Protein AF-A0A9D7JEN7-F1 (afdb_monomer)

pLDDT: mean 80.26, std 11.8, range [45.84, 96.88]

Solvent-accessible surface area (backbone atoms only — not comparable to full-atom values): 4396 Å² total; per-residue (Å²): 111,68,71,58,51,54,51,51,52,52,52,52,52,53,52,48,53,52,50,54,53,52,51,50,54,55,50,52,55,60,48,52,56,54,52,55,52,49,59,49,51,56,50,55,52,57,56,62,68,35,92,89,54,78,74,62,43,73,43,97,87,68,50,70,42,61,83,73,65,90,73,77,122

Sequence (73 aa):
MTAILIRLVIFLVIAGVIFLGARRIWRDWKGQFKAVDKARHERDLKERARPDVITLERDKDGKFRPPGDDRRQ

Foldseek 3Di:
DVVVVVVVVVVVVVVVVVCVVVVVVVVVVVVVVVVVVVVVVVVVVVVCPDPPDFAFDQDPVRDTDGPPPVVPD

Radius of gyration: 28.57 Å; Cα contacts (8 Å, |Δi|>4): 20; chains: 1; bounding box: 48×22×84 Å

Secondary structure (DSSP, 8-state):
-HHHHHHHHHHHHHHHHHHHHHHHHHHHHHHHHHHHHHHHHHHHHHHHTSTT-PPPEE-TTS-EE-TTGGG--

Mean predicted aligned error: 12.54 Å

Structure (mmCIF, N/CA/C/O backbone):
data_AF-A0A9D7JEN7-F1
#
_entry.id   AF-A0A9D7JEN7-F1
#
loop_
_atom_site.grou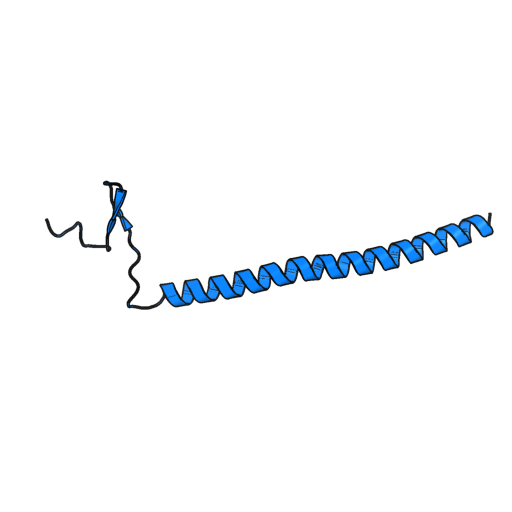p_PDB
_atom_site.id
_atom_site.type_symbol
_atom_site.label_atom_id
_atom_site.label_alt_id
_atom_site.label_comp_id
_atom_site.label_asym_id
_atom_site.label_entity_id
_atom_site.label_seq_id
_atom_site.pdbx_PDB_ins_code
_atom_site.Cartn_x
_atom_site.Cartn_y
_atom_site.Cartn_z
_atom_site.occupancy
_atom_site.B_iso_or_equiv
_atom_site.auth_seq_id
_atom_site.auth_comp_id
_atom_site.auth_asym_id
_atom_site.auth_atom_id
_atom_site.pdbx_PDB_model_num
ATOM 1 N N . MET A 1 1 ? 23.526 1.315 -36.466 1.00 63.78 1 MET A N 1
ATOM 2 C CA . MET A 1 1 ? 22.450 2.244 -36.045 1.00 63.78 1 MET A CA 1
ATOM 3 C C . MET A 1 1 ? 21.140 1.502 -35.767 1.00 63.78 1 MET A C 1
ATOM 5 O O . MET A 1 1 ? 20.672 1.525 -34.638 1.00 63.78 1 MET A O 1
ATOM 9 N N . THR A 1 2 ? 20.589 0.763 -36.735 1.00 85.69 2 THR A N 1
ATOM 10 C CA . THR A 1 2 ? 19.322 0.004 -36.612 1.00 85.69 2 THR A CA 1
ATOM 11 C C . THR A 1 2 ? 19.328 -1.082 -35.528 1.00 85.69 2 THR A C 1
ATOM 13 O O . THR A 1 2 ? 18.396 -1.158 -34.736 1.00 85.69 2 THR A O 1
ATOM 16 N N . ALA A 1 3 ? 20.400 -1.871 -35.407 1.00 85.62 3 ALA A N 1
ATOM 17 C CA . ALA A 1 3 ? 20.509 -2.903 -34.366 1.00 85.62 3 ALA A CA 1
ATOM 18 C C . ALA A 1 3 ? 20.520 -2.336 -32.929 1.00 85.62 3 ALA A C 1
ATOM 20 O O . ALA A 1 3 ? 20.025 -2.970 -31.998 1.00 85.62 3 ALA A O 1
ATOM 21 N N . ILE A 1 4 ? 21.064 -1.128 -32.749 1.00 91.88 4 ILE A N 1
ATOM 22 C CA . ILE A 1 4 ? 21.092 -0.430 -31.455 1.00 91.88 4 ILE A CA 1
ATOM 23 C C . ILE A 1 4 ? 19.690 0.087 -31.112 1.00 91.88 4 ILE A C 1
ATOM 25 O O . ILE A 1 4 ? 19.235 -0.100 -29.987 1.00 91.88 4 ILE A O 1
ATOM 29 N N . LEU A 1 5 ? 18.979 0.652 -32.096 1.00 91.38 5 LEU A N 1
ATOM 30 C CA . LEU A 1 5 ? 17.584 1.080 -31.950 1.00 91.38 5 LEU A CA 1
ATOM 31 C C . LEU A 1 5 ? 16.664 -0.084 -31.561 1.00 91.38 5 LEU A C 1
ATOM 33 O O . LEU A 1 5 ? 15.895 0.043 -30.615 1.00 91.38 5 LEU A O 1
ATOM 37 N N . ILE A 1 6 ? 16.787 -1.236 -32.226 1.00 94.25 6 ILE A N 1
ATOM 38 C CA . ILE A 1 6 ? 15.970 -2.420 -31.916 1.00 94.25 6 ILE A CA 1
ATOM 39 C C . ILE A 1 6 ? 16.235 -2.912 -30.486 1.00 94.25 6 ILE A C 1
ATOM 41 O O . ILE A 1 6 ? 15.290 -3.193 -29.752 1.00 94.25 6 ILE A O 1
ATOM 45 N N . ARG A 1 7 ? 17.500 -2.958 -30.044 1.00 92.50 7 ARG A N 1
ATOM 46 C CA . ARG A 1 7 ? 17.836 -3.316 -28.654 1.00 92.50 7 ARG A CA 1
ATOM 47 C C . ARG A 1 7 ? 17.221 -2.345 -27.647 1.00 92.50 7 ARG A C 1
ATOM 49 O O . ARG A 1 7 ? 16.639 -2.794 -26.666 1.00 92.50 7 ARG A O 1
ATOM 56 N N . LEU A 1 8 ? 17.304 -1.039 -27.900 1.00 95.56 8 LEU A N 1
ATOM 57 C CA . LEU A 1 8 ? 16.708 -0.008 -27.042 1.00 95.56 8 LEU A CA 1
ATOM 58 C C . LEU A 1 8 ? 15.190 -0.165 -26.916 1.00 95.56 8 LEU A C 1
ATOM 60 O O . LEU A 1 8 ? 14.662 -0.099 -25.808 1.00 95.56 8 LEU A O 1
ATOM 64 N N . VAL A 1 9 ? 14.501 -0.427 -28.029 1.00 95.94 9 VAL A N 1
ATOM 65 C CA . VAL A 1 9 ? 13.052 -0.672 -28.034 1.00 95.94 9 VAL A CA 1
ATOM 66 C C . VAL A 1 9 ? 12.707 -1.910 -27.209 1.00 95.94 9 VAL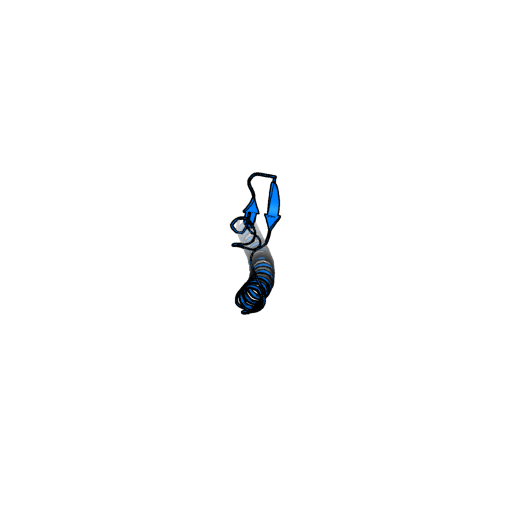 A C 1
ATOM 68 O O . VAL A 1 9 ? 11.799 -1.855 -26.385 1.00 95.94 9 VAL A O 1
ATOM 71 N N . ILE A 1 10 ? 13.457 -3.004 -27.361 1.00 96.00 10 ILE A N 1
ATOM 72 C CA . ILE A 1 10 ? 13.241 -4.229 -26.578 1.00 96.00 10 ILE A CA 1
ATOM 73 C C . ILE A 1 10 ? 13.407 -3.954 -25.078 1.00 96.00 10 ILE A C 1
ATOM 75 O O . ILE A 1 10 ? 12.542 -4.331 -24.289 1.00 96.00 10 ILE A O 1
ATOM 79 N N . PHE A 1 11 ? 14.470 -3.254 -24.675 1.00 96.38 11 PHE A N 1
ATOM 80 C CA . PHE A 1 11 ? 14.676 -2.903 -23.269 1.00 96.38 11 PHE A CA 1
ATOM 81 C C . PHE A 1 11 ? 13.574 -1.994 -22.722 1.00 96.38 11 PHE A C 1
ATOM 83 O O . PHE A 1 11 ? 13.121 -2.212 -21.601 1.00 96.38 11 PHE A O 1
ATOM 90 N N . LEU A 1 12 ? 13.097 -1.025 -23.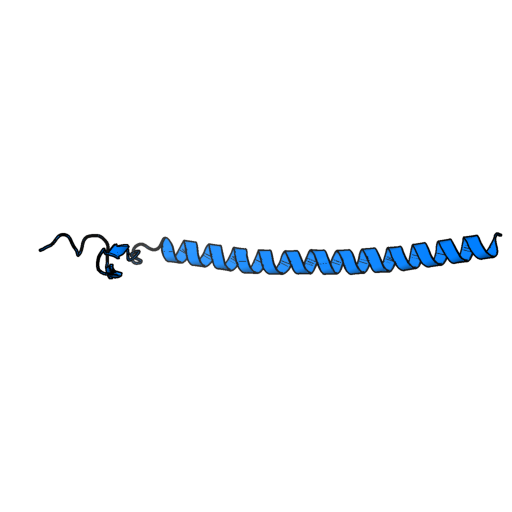507 1.00 96.50 12 LEU A N 1
ATOM 91 C CA . LEU A 1 12 ? 11.972 -0.168 -23.126 1.00 96.50 12 LEU A CA 1
ATOM 92 C C . LEU A 1 12 ? 10.681 -0.963 -22.927 1.00 96.50 12 LEU A C 1
ATOM 94 O O . LEU A 1 12 ? 9.969 -0.732 -21.953 1.00 96.50 12 LEU A O 1
ATOM 98 N N . VAL A 1 13 ? 10.392 -1.918 -23.812 1.00 96.62 13 VAL A N 1
ATOM 99 C CA . VAL A 1 13 ? 9.211 -2.781 -23.690 1.00 96.62 13 VAL A CA 1
ATOM 100 C C . VAL A 1 13 ? 9.311 -3.652 -22.438 1.00 96.62 13 VAL A C 1
ATOM 102 O O . VAL A 1 13 ? 8.368 -3.694 -21.650 1.00 96.62 13 VAL A O 1
ATOM 105 N N . ILE A 1 14 ? 10.461 -4.291 -22.204 1.00 96.88 14 ILE A N 1
ATOM 106 C CA . ILE A 1 14 ? 10.690 -5.117 -21.010 1.00 96.88 14 ILE A CA 1
ATOM 107 C C . ILE A 1 14 ? 10.555 -4.273 -19.737 1.00 96.88 14 ILE A C 1
ATOM 109 O O . ILE A 1 14 ? 9.819 -4.647 -18.823 1.00 96.88 14 ILE A O 1
ATOM 113 N N . ALA A 1 15 ? 11.205 -3.109 -19.688 1.00 96.44 15 ALA A N 1
ATOM 114 C CA . ALA A 1 15 ? 11.111 -2.192 -18.559 1.00 96.44 15 ALA A CA 1
ATOM 115 C C . ALA A 1 15 ? 9.669 -1.712 -18.334 1.00 96.44 15 ALA A C 1
ATOM 117 O O . ALA A 1 15 ? 9.219 -1.644 -17.193 1.00 96.44 15 ALA A O 1
ATOM 118 N N . GLY A 1 16 ? 8.919 -1.445 -19.408 1.00 96.38 16 GLY A N 1
ATOM 119 C CA . GLY A 1 16 ? 7.507 -1.076 -19.348 1.00 96.38 16 GLY A CA 1
ATOM 120 C C . GLY A 1 16 ? 6.635 -2.175 -18.741 1.00 96.38 16 GLY A C 1
ATOM 121 O O . GLY A 1 16 ? 5.832 -1.898 -17.850 1.00 96.38 16 GLY A O 1
ATOM 122 N N . VAL A 1 17 ? 6.825 -3.432 -19.155 1.00 96.62 17 VAL A N 1
ATOM 123 C CA . VAL A 1 17 ? 6.090 -4.582 -18.599 1.00 96.62 17 VAL A CA 1
ATOM 124 C C . VAL A 1 17 ? 6.407 -4.769 -17.115 1.00 96.62 17 VAL A C 1
ATOM 126 O O . VAL A 1 17 ? 5.487 -4.904 -16.305 1.00 96.62 17 VAL A O 1
ATOM 129 N N . ILE A 1 18 ? 7.688 -4.709 -16.737 1.00 96.00 18 ILE A N 1
ATOM 130 C CA . ILE A 1 18 ? 8.118 -4.808 -15.335 1.00 96.00 18 ILE A CA 1
ATOM 131 C C . ILE A 1 18 ? 7.521 -3.660 -14.512 1.00 96.00 18 ILE A C 1
ATOM 133 O O . ILE A 1 18 ? 6.979 -3.895 -13.433 1.00 96.00 18 ILE A O 1
ATOM 137 N N . PHE A 1 19 ? 7.562 -2.429 -15.025 1.00 95.62 19 PHE A N 1
ATOM 138 C CA . PHE A 1 19 ? 7.018 -1.255 -14.347 1.00 95.62 19 PHE A CA 1
ATOM 139 C C . PHE A 1 1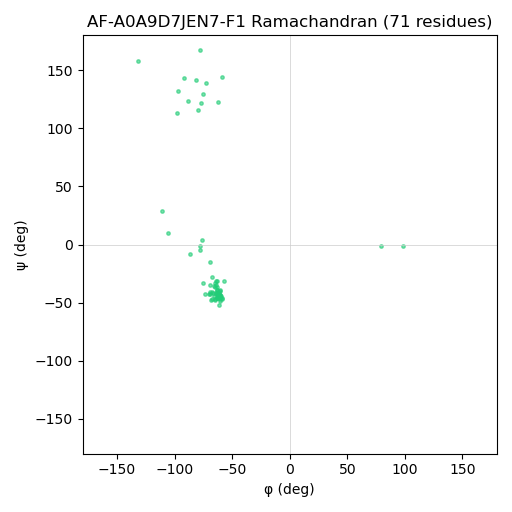9 ? 5.508 -1.363 -14.130 1.00 95.62 19 PHE A C 1
ATOM 141 O O . PHE A 1 19 ? 5.024 -1.082 -13.035 1.00 95.62 19 PHE A O 1
ATOM 148 N N . LEU A 1 20 ? 4.752 -1.803 -15.140 1.00 94.25 20 LEU A N 1
ATOM 149 C CA . LEU A 1 20 ? 3.308 -2.005 -15.019 1.00 94.25 20 LEU A CA 1
ATOM 150 C C . LEU A 1 20 ? 2.973 -3.110 -14.010 1.00 94.25 20 LEU A C 1
ATOM 152 O O . LEU A 1 20 ? 2.072 -2.928 -13.186 1.00 94.25 20 LEU A O 1
ATOM 156 N N . GLY A 1 21 ? 3.722 -4.217 -14.026 1.00 90.19 21 GLY A N 1
ATOM 157 C CA . GLY A 1 21 ? 3.584 -5.302 -13.053 1.00 90.19 21 GLY A CA 1
ATOM 158 C C . GLY A 1 21 ? 3.861 -4.833 -11.624 1.00 90.19 21 GLY A C 1
ATOM 159 O O . GLY A 1 21 ? 3.006 -4.968 -10.746 1.00 90.19 21 GLY A O 1
ATOM 160 N N . ALA A 1 22 ? 5.009 -4.189 -11.406 1.00 92.31 22 ALA A N 1
ATOM 161 C CA . ALA A 1 22 ? 5.396 -3.640 -10.111 1.00 92.31 22 ALA A CA 1
ATOM 162 C C . ALA A 1 22 ? 4.399 -2.580 -9.620 1.00 92.31 22 ALA A C 1
ATOM 164 O O . ALA A 1 22 ? 3.977 -2.610 -8.464 1.00 92.31 22 ALA A O 1
ATOM 165 N N . ARG A 1 23 ? 3.947 -1.675 -10.498 1.00 90.31 23 ARG A N 1
ATOM 166 C CA . ARG A 1 23 ? 2.967 -0.638 -10.154 1.00 90.31 23 ARG A CA 1
ATOM 167 C C . ARG A 1 23 ? 1.623 -1.227 -9.739 1.00 90.31 23 ARG A C 1
ATOM 169 O O . ARG A 1 23 ? 1.000 -0.701 -8.814 1.00 90.31 23 ARG A O 1
ATOM 176 N N . ARG A 1 24 ? 1.169 -2.297 -10.396 1.00 85.12 24 ARG A N 1
ATOM 177 C CA . ARG A 1 24 ? -0.081 -2.976 -10.040 1.00 85.12 24 ARG A CA 1
ATOM 178 C C . ARG A 1 24 ? 0.010 -3.607 -8.653 1.00 85.12 24 ARG A C 1
ATOM 180 O O . ARG A 1 24 ? -0.851 -3.329 -7.824 1.00 85.12 24 ARG A O 1
ATOM 187 N N . ILE A 1 25 ? 1.092 -4.338 -8.379 1.00 84.56 25 ILE A N 1
ATOM 188 C CA . ILE A 1 25 ? 1.351 -4.944 -7.063 1.00 84.56 25 ILE A CA 1
ATOM 189 C C . ILE A 1 25 ? 1.401 -3.863 -5.979 1.00 84.56 25 ILE A C 1
ATOM 191 O O . ILE A 1 25 ? 0.733 -3.970 -4.954 1.00 84.56 25 ILE A O 1
ATOM 195 N N . TRP A 1 26 ? 2.127 -2.772 -6.226 1.00 80.81 26 TRP A N 1
ATOM 196 C CA . TRP A 1 26 ? 2.292 -1.706 -5.242 1.00 80.81 26 TRP A CA 1
ATOM 197 C C . TRP A 1 26 ? 0.981 -0.971 -4.925 1.00 80.81 26 TRP A C 1
ATOM 199 O O . TRP A 1 26 ? 0.720 -0.604 -3.777 1.00 80.81 26 TRP A O 1
ATOM 209 N N . ARG A 1 27 ? 0.113 -0.790 -5.930 1.00 79.75 27 ARG A N 1
ATOM 210 C CA . ARG A 1 27 ? -1.229 -0.224 -5.739 1.00 79.75 27 ARG A CA 1
ATOM 211 C C . ARG A 1 27 ? -2.117 -1.153 -4.909 1.00 79.75 27 ARG A C 1
ATOM 213 O O . ARG A 1 27 ? -2.828 -0.671 -4.028 1.00 79.75 27 ARG A O 1
ATOM 220 N N . ASP A 1 28 ? -2.057 -2.454 -5.167 1.00 74.81 28 ASP A N 1
ATOM 221 C CA . ASP A 1 28 ? -2.868 -3.442 -4.454 1.00 74.81 28 ASP A CA 1
ATOM 222 C C . ASP A 1 28 ? -2.417 -3.579 -2.990 1.00 74.81 28 ASP A C 1
ATOM 224 O O . ASP A 1 28 ? -3.256 -3.674 -2.094 1.00 74.81 28 ASP A O 1
ATOM 228 N N . TRP A 1 29 ? -1.114 -3.455 -2.715 1.00 71.94 29 TRP A N 1
ATOM 229 C CA . TRP A 1 29 ? -0.583 -3.424 -1.347 1.00 71.94 29 TRP A CA 1
ATOM 230 C C . TRP A 1 29 ? -1.118 -2.222 -0.560 1.00 71.94 29 TRP A C 1
ATOM 232 O O . TRP A 1 29 ? -1.628 -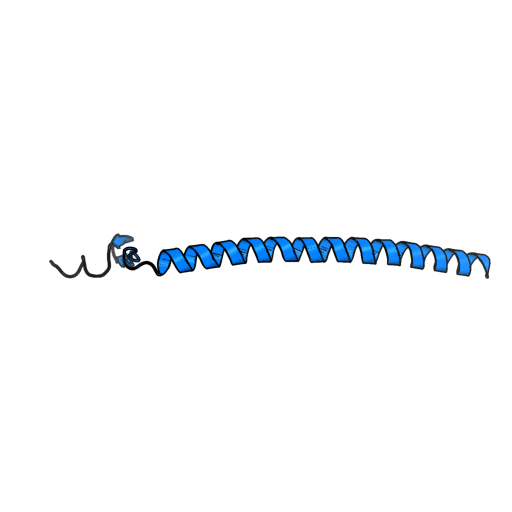2.394 0.544 1.00 71.94 29 TRP A O 1
ATOM 242 N N . LYS A 1 30 ? -1.115 -1.010 -1.136 1.00 63.09 30 LYS A N 1
ATOM 243 C CA . LYS A 1 30 ? -1.721 0.169 -0.483 1.00 63.09 30 LYS A CA 1
ATOM 244 C C . LYS A 1 30 ? -3.237 0.039 -0.279 1.00 63.09 30 LYS A C 1
ATOM 246 O O . LYS A 1 30 ? -3.770 0.600 0.677 1.00 63.09 30 LYS A O 1
ATOM 251 N N . GLY A 1 31 ? -3.933 -0.667 -1.170 1.00 66.44 31 GLY A N 1
ATOM 252 C CA . GLY A 1 31 ? -5.378 -0.880 -1.076 1.00 66.44 31 GLY A CA 1
ATOM 253 C C . GLY A 1 31 ? -5.778 -1.794 0.084 1.00 66.44 31 GLY A C 1
ATOM 254 O O . GLY A 1 31 ? -6.720 -1.475 0.809 1.00 66.44 31 GLY A O 1
ATOM 255 N N . GLN A 1 32 ? -5.045 -2.892 0.295 1.00 64.25 32 GLN A N 1
ATOM 256 C CA . GLN A 1 32 ? -5.381 -3.873 1.332 1.00 64.25 32 GLN A CA 1
ATOM 257 C C . GLN A 1 32 ? -5.222 -3.326 2.755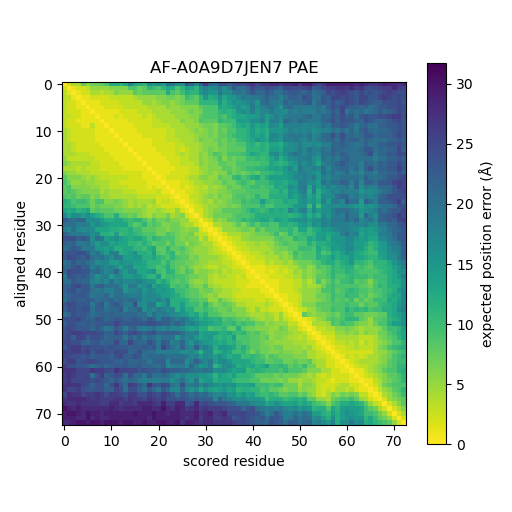 1.00 64.25 32 GLN A C 1
ATOM 259 O O . GLN A 1 32 ? -6.113 -3.534 3.577 1.00 64.25 32 GLN A O 1
ATOM 264 N N . PHE A 1 33 ? -4.171 -2.550 3.039 1.00 65.81 33 PHE A N 1
ATOM 265 C CA . PHE A 1 33 ? -4.022 -1.912 4.356 1.00 65.81 33 PHE A CA 1
ATOM 266 C C . PHE A 1 33 ? -5.171 -0.944 4.659 1.00 65.81 33 PHE A C 1
ATOM 268 O O . PHE A 1 33 ? -5.763 -0.992 5.734 1.00 65.81 33 PHE A O 1
ATOM 275 N N . LYS A 1 34 ? -5.576 -0.136 3.671 1.00 65.00 34 LYS A N 1
ATOM 276 C CA . LYS A 1 34 ? -6.681 0.816 3.841 1.00 65.00 34 LYS A CA 1
ATOM 277 C C . LYS A 1 34 ? -8.028 0.121 4.075 1.00 65.00 34 LYS A C 1
ATOM 279 O O . LYS A 1 34 ? -8.868 0.654 4.795 1.00 65.00 34 LYS A O 1
ATOM 284 N N . ALA A 1 35 ? -8.248 -1.050 3.475 1.00 72.06 35 ALA A N 1
ATOM 285 C CA . ALA A 1 35 ? -9.471 -1.826 3.675 1.00 72.06 35 ALA A CA 1
ATOM 286 C C . ALA A 1 35 ? -9.551 -2.424 5.090 1.00 72.06 35 ALA A C 1
ATOM 288 O O . ALA A 1 35 ? -10.601 -2.348 5.730 1.00 72.06 35 ALA A O 1
ATOM 289 N N . VAL A 1 36 ? -8.438 -2.964 5.595 1.00 70.38 36 VAL A N 1
ATOM 290 C CA . VAL A 1 36 ? -8.359 -3.532 6.950 1.00 70.38 36 VAL A CA 1
ATOM 291 C C . VAL A 1 36 ? -8.535 -2.447 8.014 1.00 70.38 36 VAL A C 1
ATOM 293 O O . VAL A 1 36 ? -9.331 -2.626 8.939 1.00 70.38 36 VAL A O 1
ATOM 296 N N . ASP A 1 37 ? -7.873 -1.300 7.852 1.00 73.94 37 ASP A N 1
ATOM 297 C CA . ASP A 1 37 ? -7.994 -0.178 8.789 1.00 73.94 37 ASP A CA 1
ATOM 298 C C . ASP A 1 37 ? -9.416 0.387 8.823 1.00 73.94 37 ASP A C 1
ATOM 300 O O . ASP A 1 37 ? -9.954 0.658 9.898 1.00 73.94 37 ASP A O 1
ATOM 304 N N . LYS A 1 38 ? -10.067 0.503 7.658 1.00 74.56 38 LYS A N 1
ATOM 305 C CA . LYS A 1 38 ? -11.447 0.989 7.574 1.00 74.56 38 LYS A CA 1
ATOM 306 C C . LYS A 1 38 ? -12.422 0.054 8.295 1.00 74.56 38 LYS A C 1
ATOM 308 O O . LYS A 1 38 ? -13.234 0.520 9.088 1.00 74.56 38 LYS A O 1
ATOM 313 N N . ALA A 1 39 ? -12.301 -1.257 8.081 1.00 76.75 39 ALA A N 1
ATOM 314 C CA . ALA A 1 39 ? -13.154 -2.244 8.740 1.00 76.75 39 ALA A CA 1
ATOM 315 C C . ALA A 1 39 ? -12.954 -2.271 10.265 1.00 76.75 39 ALA A C 1
ATOM 317 O O . ALA A 1 39 ? -13.905 -2.487 11.015 1.00 76.75 39 ALA A O 1
ATOM 318 N N . ARG A 1 40 ? -11.723 -2.045 10.743 1.00 78.38 40 ARG A N 1
ATOM 319 C CA . ARG A 1 40 ? -11.441 -1.929 12.178 1.00 78.38 40 ARG A CA 1
ATOM 320 C C . ARG A 1 40 ? -12.057 -0.661 12.765 1.00 78.38 40 ARG A C 1
ATOM 322 O O . ARG A 1 40 ? -12.750 -0.746 13.771 1.00 78.38 40 ARG A O 1
ATOM 329 N N . HIS A 1 41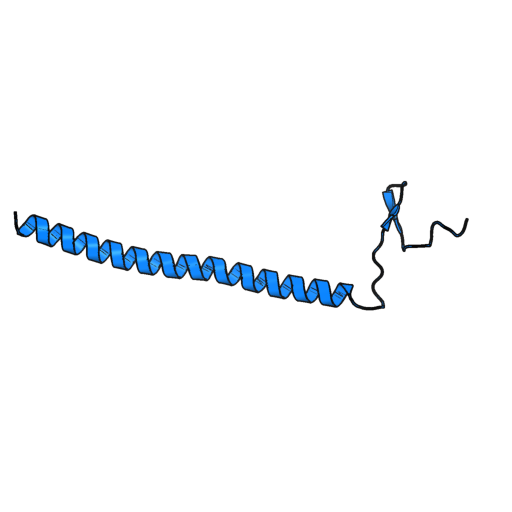 ? -11.869 0.478 12.106 1.00 80.25 41 HIS A N 1
ATOM 330 C CA . HIS A 1 41 ? -12.398 1.757 12.571 1.00 80.25 41 HIS A CA 1
ATOM 331 C C . HIS A 1 41 ? -13.932 1.765 12.663 1.00 80.25 41 HIS A C 1
ATOM 333 O O . HIS A 1 41 ? -14.489 2.251 13.644 1.00 80.25 41 HIS A O 1
ATOM 339 N N . GLU A 1 42 ? -14.621 1.179 11.682 1.00 80.06 42 GLU A N 1
ATOM 340 C CA . GLU A 1 42 ? -16.084 1.059 11.698 1.00 80.06 42 GLU A CA 1
ATOM 341 C C . GLU A 1 42 ? -16.591 0.192 12.864 1.00 80.06 42 GLU A C 1
ATOM 343 O O . GLU A 1 42 ? -17.612 0.520 13.472 1.00 80.06 42 GLU A O 1
ATOM 348 N N . ARG A 1 43 ? -15.870 -0.881 13.226 1.00 78.00 43 ARG A N 1
ATOM 349 C CA . ARG A 1 43 ? -16.203 -1.699 14.406 1.00 78.00 43 ARG A CA 1
ATOM 350 C C . ARG A 1 43 ? -16.001 -0.929 15.705 1.00 78.00 43 ARG A C 1
ATOM 352 O O . ARG A 1 43 ? -16.918 -0.907 16.521 1.00 78.00 43 ARG A O 1
ATOM 359 N N . ASP A 1 44 ? -14.869 -0.248 15.855 1.00 82.00 44 ASP A N 1
ATOM 360 C CA . ASP A 1 44 ? -14.569 0.544 17.052 1.00 82.00 44 ASP A CA 1
ATOM 361 C C . ASP A 1 44 ? -15.605 1.666 17.253 1.00 82.00 44 ASP A C 1
ATOM 363 O O . ASP A 1 44 ? -16.058 1.908 18.371 1.00 82.00 44 ASP A O 1
ATOM 367 N N . LEU A 1 45 ? -16.035 2.335 16.174 1.00 81.19 45 LEU A N 1
ATOM 368 C CA . LEU A 1 45 ? -17.100 3.343 16.234 1.00 81.19 45 LEU A CA 1
ATOM 369 C C . LEU A 1 45 ? -18.443 2.737 16.652 1.00 81.19 45 LEU A C 1
ATOM 371 O O . LEU A 1 45 ? -19.150 3.318 17.475 1.00 81.19 45 LEU A O 1
ATOM 375 N N . LYS A 1 46 ? -18.790 1.563 16.115 1.00 81.88 46 LYS A N 1
ATOM 376 C CA . LYS A 1 46 ? -20.026 0.856 16.472 1.00 81.88 46 LYS A CA 1
ATOM 377 C C . LYS A 1 46 ? -20.029 0.408 17.934 1.00 81.88 46 LYS A C 1
ATOM 379 O O . LYS A 1 46 ? -21.075 0.444 18.572 1.00 81.88 46 LYS A O 1
ATOM 384 N N . GLU A 1 47 ? -18.883 -0.011 18.463 1.00 76.69 47 GLU A N 1
ATOM 385 C CA . GLU A 1 47 ? -18.733 -0.371 19.875 1.00 76.69 47 GLU A CA 1
ATOM 386 C C . GLU A 1 47 ? -18.830 0.850 20.793 1.00 76.69 47 GLU A C 1
ATOM 388 O O . GLU A 1 47 ? -19.527 0.785 21.799 1.00 76.69 47 GLU A O 1
ATOM 393 N N . ARG A 1 48 ? -18.240 1.989 20.413 1.00 75.75 48 ARG A N 1
ATOM 394 C CA . ARG A 1 48 ? -18.364 3.252 21.167 1.00 75.75 48 ARG A CA 1
ATOM 395 C C . ARG A 1 48 ? -19.771 3.843 21.158 1.00 75.75 48 ARG A C 1
ATOM 397 O O . ARG A 1 48 ? -20.124 4.567 22.077 1.00 75.75 48 ARG A O 1
ATOM 404 N N . ALA A 1 49 ? -20.556 3.568 20.120 1.00 76.81 49 ALA A N 1
ATOM 405 C CA . ALA A 1 49 ? -21.931 4.044 20.015 1.00 76.81 49 ALA A CA 1
ATOM 406 C C . ALA A 1 49 ? -22.920 3.239 20.876 1.00 76.81 49 ALA A C 1
ATOM 408 O O . ALA A 1 49 ? -24.107 3.570 20.898 1.00 76.81 49 ALA A O 1
ATOM 409 N N . ARG A 1 50 ? -22.479 2.163 21.544 1.00 79.50 50 ARG A N 1
ATOM 410 C CA . ARG A 1 50 ? -23.386 1.378 22.377 1.00 79.50 50 ARG A CA 1
ATOM 411 C C . ARG A 1 50 ? -23.736 2.137 23.667 1.00 79.50 50 ARG A C 1
ATOM 413 O O . ARG A 1 50 ? -22.856 2.743 24.275 1.00 79.50 50 ARG A O 1
ATOM 420 N N . PRO A 1 51 ? -25.005 2.092 24.105 1.00 71.81 51 PRO A N 1
ATOM 421 C CA . PRO A 1 51 ? -25.488 2.872 25.247 1.00 71.81 51 PRO A CA 1
ATOM 422 C C . PRO A 1 51 ? -24.935 2.405 26.604 1.00 71.81 51 PRO A C 1
ATOM 424 O O . PRO A 1 51 ? -25.039 3.131 27.586 1.00 71.81 51 PRO A O 1
ATOM 427 N N . ASP A 1 52 ? -24.361 1.205 26.669 1.00 78.19 52 ASP A N 1
ATOM 428 C CA . ASP A 1 52 ? -23.695 0.619 27.836 1.00 78.19 52 ASP A CA 1
ATOM 429 C C . ASP A 1 52 ? -22.209 1.005 27.951 1.00 78.19 52 ASP A C 1
ATOM 431 O O . ASP A 1 52 ? -21.575 0.723 28.968 1.00 78.19 52 ASP A O 1
ATOM 435 N N . VAL A 1 53 ? -21.644 1.670 26.937 1.00 74.69 53 VAL A N 1
ATOM 436 C CA . VAL A 1 53 ? -20.238 2.081 26.923 1.00 74.69 53 VAL A CA 1
ATOM 437 C C . VAL A 1 53 ? -20.123 3.540 27.350 1.00 74.69 53 VAL A C 1
ATOM 439 O O . VAL A 1 53 ? -20.534 4.458 26.646 1.00 74.69 53 VAL A O 1
ATOM 442 N N . ILE A 1 54 ? -19.513 3.763 28.513 1.00 75.06 54 ILE A N 1
ATOM 443 C CA . ILE A 1 54 ? -19.175 5.097 29.015 1.00 75.06 54 ILE A CA 1
ATOM 444 C C . ILE A 1 54 ? -17.716 5.426 28.700 1.00 75.06 54 ILE A C 1
ATOM 446 O O . ILE A 1 54 ? -16.809 4.631 28.948 1.00 75.06 54 ILE A O 1
ATOM 450 N N . THR A 1 55 ? -17.473 6.618 28.157 1.00 78.50 55 THR A N 1
ATOM 451 C CA . THR A 1 55 ? -16.102 7.111 27.979 1.00 78.50 55 THR A CA 1
ATOM 452 C C . THR A 1 55 ? -15.596 7.597 29.329 1.00 78.50 55 THR A C 1
ATOM 454 O O . THR A 1 55 ? -16.217 8.469 29.928 1.00 78.50 55 THR A O 1
ATOM 457 N N . LEU A 1 56 ? -14.495 7.028 29.822 1.00 83.06 56 LEU A N 1
ATOM 458 C CA . LEU A 1 56 ? -13.868 7.505 31.051 1.00 83.06 56 LEU A CA 1
ATOM 459 C C . LEU A 1 56 ? -13.116 8.805 30.766 1.00 83.06 56 LEU A C 1
ATOM 461 O O . LEU A 1 56 ? -12.295 8.864 29.848 1.00 83.06 56 LEU A O 1
ATOM 465 N N . GLU A 1 57 ? -13.368 9.827 31.572 1.00 80.44 57 GLU A N 1
ATOM 466 C CA . GLU A 1 57 ? -12.649 11.093 31.491 1.00 80.44 57 GLU A CA 1
ATOM 467 C C . GLU A 1 57 ? -11.445 11.058 32.431 1.00 80.44 57 GLU A C 1
ATOM 469 O O . GLU A 1 57 ? -11.478 10.448 33.506 1.00 80.44 57 GLU A O 1
ATOM 474 N N . ARG A 1 58 ? -10.342 11.673 31.995 1.00 82.94 58 ARG A N 1
ATOM 475 C CA . ARG A 1 58 ? -9.147 11.801 32.825 1.00 82.94 58 ARG A CA 1
ATOM 476 C C . ARG A 1 58 ? -9.359 12.942 33.805 1.00 82.94 58 ARG A C 1
ATOM 478 O O . ARG A 1 58 ? -9.437 14.096 33.389 1.00 82.94 58 ARG A O 1
ATOM 485 N N . ASP A 1 59 ? -9.391 12.613 35.085 1.00 77.38 59 ASP A N 1
ATOM 486 C CA . ASP A 1 59 ? -9.512 13.603 36.142 1.00 77.38 59 ASP A CA 1
ATOM 487 C C . ASP A 1 59 ? -8.165 14.308 36.421 1.00 77.38 59 ASP A C 1
ATOM 489 O O . ASP A 1 59 ? -7.097 13.883 35.955 1.00 77.38 59 ASP A O 1
ATOM 493 N N . LYS A 1 60 ? -8.209 15.407 37.179 1.00 81.88 60 LYS A N 1
ATOM 494 C CA . LYS A 1 60 ? -7.063 16.235 37.586 1.00 81.88 60 LYS A CA 1
ATOM 495 C C . LYS A 1 60 ? -5.999 15.433 38.335 1.00 81.88 60 LYS A C 1
ATOM 497 O O . LYS A 1 60 ? -4.813 15.697 38.154 1.00 81.88 60 LYS A O 1
ATOM 502 N N . ASP A 1 61 ? -6.415 14.401 39.066 1.00 81.69 61 ASP A N 1
ATOM 503 C CA . ASP A 1 61 ? -5.530 13.472 39.781 1.00 81.69 61 ASP A CA 1
ATOM 504 C C . ASP A 1 61 ? -4.874 12.428 38.856 1.00 81.69 61 ASP A C 1
ATOM 506 O O . ASP A 1 61 ? -4.118 11.560 39.290 1.00 81.69 61 ASP A O 1
ATOM 510 N N . GLY A 1 62 ? -5.189 12.463 37.559 1.00 81.69 62 GLY A N 1
ATOM 511 C CA . GLY A 1 62 ? -4.683 11.535 36.552 1.00 81.69 62 GLY A CA 1
ATOM 512 C C . GLY A 1 62 ? -5.385 10.177 36.517 1.00 81.69 62 GLY A C 1
ATOM 513 O O . GLY A 1 62 ? -5.052 9.361 35.654 1.00 81.69 62 GLY A O 1
ATOM 514 N N . LYS A 1 63 ? -6.363 9.937 37.399 1.00 86.19 63 LYS A N 1
ATOM 515 C CA . LYS A 1 63 ? -7.209 8.738 37.386 1.00 86.19 63 LYS A CA 1
ATOM 516 C C . LYS A 1 63 ? -8.336 8.894 36.362 1.00 86.19 63 LYS A C 1
ATOM 518 O O . LYS A 1 63 ? -8.905 9.969 36.214 1.00 86.19 63 LYS A O 1
ATOM 523 N N . PHE A 1 64 ? -8.664 7.814 35.661 1.00 83.94 64 PHE A N 1
ATOM 524 C CA . PHE A 1 64 ? -9.803 7.775 34.746 1.00 83.94 64 PHE A CA 1
ATOM 525 C C . PHE A 1 64 ? -11.061 7.366 35.514 1.00 83.94 64 PHE A C 1
ATOM 527 O O . PHE A 1 64 ? -11.064 6.309 36.152 1.00 83.94 64 PHE A O 1
ATOM 534 N N . ARG A 1 65 ? -12.113 8.189 35.466 1.00 81.94 65 ARG A N 1
ATOM 535 C CA . ARG A 1 65 ? -13.397 7.925 36.136 1.00 81.94 65 ARG A CA 1
ATOM 536 C C . ARG A 1 65 ? -14.581 8.147 35.181 1.00 81.94 65 ARG A C 1
ATOM 538 O O . ARG A 1 65 ? -14.430 8.845 34.175 1.00 81.94 65 ARG A O 1
ATOM 545 N N . PRO A 1 66 ? -15.751 7.537 35.451 1.00 81.31 66 PRO A N 1
ATOM 546 C CA . PRO A 1 66 ? -16.978 7.828 34.719 1.00 81.31 66 PRO A CA 1
ATOM 547 C C . PRO A 1 66 ? -17.369 9.310 34.830 1.00 81.31 66 PRO A C 1
ATOM 549 O O . PRO A 1 66 ? -17.210 9.904 35.902 1.00 81.31 66 PRO A O 1
ATOM 552 N N . PRO A 1 67 ? -17.934 9.909 33.770 1.00 72.88 67 PRO A N 1
ATOM 553 C CA . PRO A 1 67 ? -18.382 11.294 33.809 1.00 72.88 67 PRO A CA 1
ATOM 554 C C . PRO A 1 67 ? -19.487 11.462 34.863 1.00 72.88 67 PRO A C 1
ATOM 556 O O . PRO A 1 67 ? -20.521 10.797 34.816 1.00 72.88 67 PRO A O 1
ATOM 559 N N .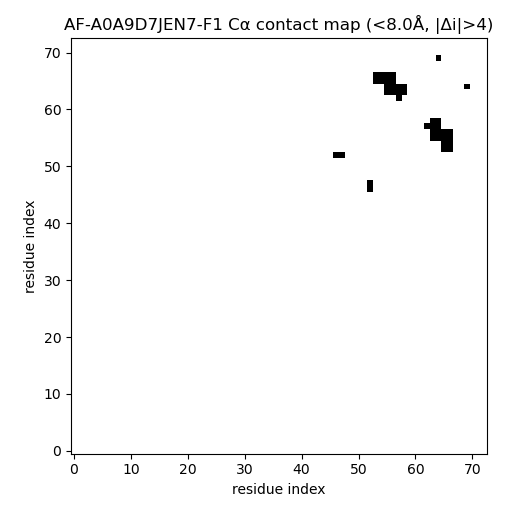 GLY A 1 68 ? -19.268 12.363 35.826 1.00 66.56 68 GLY A N 1
ATOM 560 C CA . GLY A 1 68 ? -20.234 12.694 36.883 1.00 66.56 68 GLY A CA 1
ATOM 561 C C . GLY A 1 68 ? -20.023 12.009 38.238 1.00 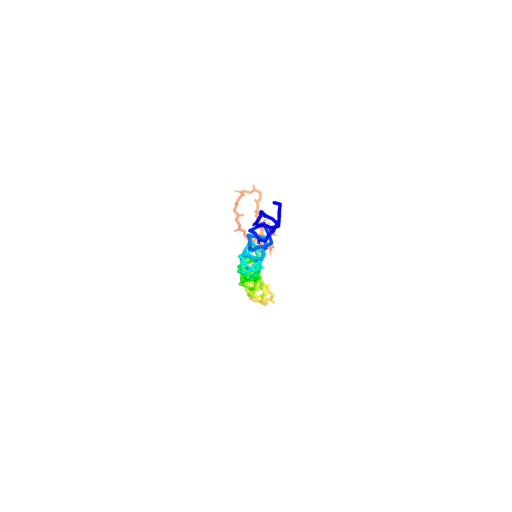66.56 68 GLY A C 1
ATOM 562 O O . GLY A 1 68 ? -20.773 12.320 39.164 1.00 66.56 68 GLY A O 1
ATOM 563 N N . ASP A 1 69 ? -19.016 11.143 38.383 1.00 63.22 69 ASP A N 1
ATOM 564 C CA . ASP A 1 69 ? -18.675 10.524 39.677 1.00 63.22 69 ASP A CA 1
ATOM 565 C C . ASP A 1 69 ? -17.939 11.512 40.612 1.00 63.22 69 ASP A C 1
ATOM 567 O O . ASP A 1 69 ? -18.202 11.562 41.810 1.00 63.22 69 ASP A O 1
ATOM 571 N N . ASP A 1 70 ? -17.138 12.427 40.050 1.00 56.22 70 ASP A N 1
ATOM 572 C CA . ASP A 1 70 ? -16.396 13.459 40.804 1.00 56.22 70 ASP A CA 1
ATOM 573 C C . ASP A 1 70 ? -17.265 14.643 41.298 1.00 56.22 70 ASP A C 1
ATOM 575 O O . ASP A 1 70 ? -16.747 15.594 41.876 1.00 56.22 70 ASP A O 1
ATOM 579 N N . ARG A 1 71 ? -18.594 14.623 41.094 1.00 53.25 71 ARG A N 1
ATOM 580 C CA . ARG A 1 71 ? -19.518 15.685 41.563 1.00 53.25 71 ARG A CA 1
ATOM 581 C C . ARG A 1 71 ? -20.376 15.293 42.777 1.00 53.25 71 ARG A C 1
ATOM 583 O O . ARG A 1 71 ? -21.310 16.023 43.101 1.00 53.25 71 ARG A O 1
ATOM 590 N N . ARG A 1 72 ? -20.107 14.153 43.430 1.00 53.09 72 ARG A N 1
ATOM 591 C CA . ARG A 1 72 ? -20.868 13.668 44.606 1.00 53.09 72 ARG A CA 1
ATOM 592 C C . ARG A 1 72 ? -20.098 13.689 45.933 1.00 53.09 72 ARG A C 1
ATOM 594 O O . ARG A 1 72 ? -20.394 12.871 46.803 1.00 53.09 72 ARG A O 1
ATOM 601 N N . GLN A 1 73 ? -19.139 14.594 46.101 1.00 45.84 73 GLN A N 1
ATOM 602 C CA . GLN A 1 73 ? -18.537 14.877 47.408 1.00 45.84 73 GLN A CA 1
ATOM 603 C C . GLN A 1 73 ? -18.504 16.377 47.657 1.00 45.84 73 GLN A C 1
ATOM 605 O O . GLN A 1 73 ? -18.074 17.105 46.734 1.00 45.84 73 GLN A O 1
#